Protein AF-A0A0Q9YB34-F1 (afdb_monomer_lite)

Radius of gyration: 26.88 Å; chains: 1; bounding box: 33×28×82 Å

Sequence (88 aa):
MKKNLWFMFMIIPFILVILVSCSNGPSEEEQGIETKEATYFKAENYTMLGEENKVGFILNENEDLVANKQNKYMWHLWGNEDFEEKGL

pLDDT: mean 77.89, std 16.2, range [39.97, 96.06]

Structure (mmCIF, N/CA/C/O backbone):
data_AF-A0A0Q9YB34-F1
#
_entry.id   AF-A0A0Q9YB34-F1
#
loop_
_atom_site.group_PDB
_atom_site.id
_atom_site.type_symbol
_atom_site.label_atom_id
_atom_site.label_alt_id
_atom_site.label_comp_id
_atom_site.label_asym_id
_atom_site.label_entity_id
_atom_site.label_seq_id
_atom_site.pdbx_PDB_ins_code
_atom_site.Cartn_x
_atom_site.Cartn_y
_atom_site.Cartn_z
_atom_site.occupancy
_atom_site.B_iso_or_equiv
_atom_site.auth_seq_id
_atom_site.auth_comp_id
_atom_site.auth_asym_id
_atom_site.auth_atom_id
_atom_site.pdbx_PDB_model_num
ATOM 1 N N . MET A 1 1 ? 14.159 11.567 66.741 1.00 54.34 1 MET A N 1
ATOM 2 C CA . MET A 1 1 ? 13.941 12.177 65.407 1.00 54.34 1 MET A CA 1
ATOM 3 C C . MET A 1 1 ? 15.106 11.979 64.412 1.00 54.34 1 MET A C 1
ATOM 5 O O . MET A 1 1 ? 15.034 12.517 63.321 1.00 54.34 1 MET A O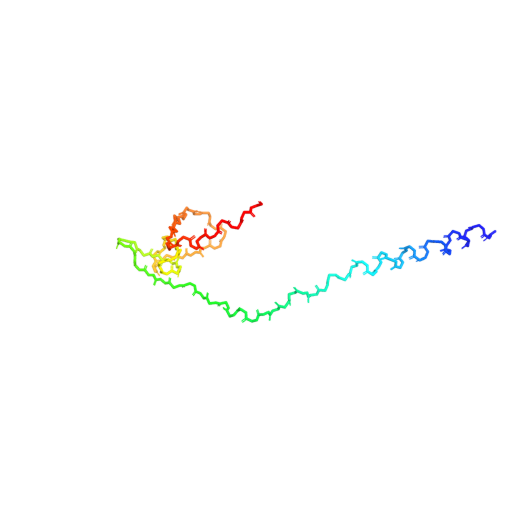 1
ATOM 9 N N . LYS A 1 2 ? 16.170 11.207 64.724 1.00 60.62 2 LYS A N 1
ATOM 10 C CA . LYS A 1 2 ? 17.343 11.039 63.827 1.00 60.62 2 LYS A CA 1
ATOM 11 C C . LYS A 1 2 ? 17.239 9.871 62.826 1.00 60.62 2 LYS A C 1
ATOM 13 O O . LYS A 1 2 ? 17.852 9.927 61.770 1.00 60.62 2 LYS A O 1
ATOM 18 N N . LYS A 1 3 ? 16.446 8.834 63.128 1.00 62.47 3 LYS A N 1
ATOM 19 C CA . LYS A 1 3 ? 16.289 7.644 62.265 1.00 62.47 3 LYS A CA 1
ATOM 20 C C . LYS A 1 3 ? 15.535 7.970 60.969 1.00 62.47 3 LYS A C 1
ATOM 22 O O . LYS A 1 3 ? 15.937 7.545 59.899 1.00 62.47 3 LYS A O 1
ATOM 27 N N . ASN A 1 4 ? 14.510 8.810 61.071 1.00 59.81 4 ASN A N 1
ATOM 28 C CA . ASN A 1 4 ? 13.692 9.310 59.965 1.00 59.81 4 ASN A CA 1
ATOM 29 C C . ASN A 1 4 ? 14.533 10.154 58.991 1.00 59.81 4 ASN A C 1
ATOM 31 O O . ASN A 1 4 ? 14.339 10.088 57.784 1.00 59.81 4 ASN A O 1
ATOM 35 N N . LEU A 1 5 ? 15.489 10.919 59.532 1.00 66.50 5 LEU A N 1
ATOM 36 C CA . LEU A 1 5 ? 16.393 11.757 58.750 1.00 66.50 5 LEU A CA 1
ATOM 37 C C . LEU A 1 5 ? 17.417 10.906 57.984 1.00 66.50 5 LEU A C 1
ATOM 39 O O . LEU A 1 5 ? 17.676 11.171 56.819 1.00 66.50 5 LEU A O 1
ATOM 43 N N . TRP A 1 6 ? 17.929 9.833 58.598 1.00 70.25 6 TRP A N 1
ATOM 44 C CA . TRP A 1 6 ? 18.820 8.876 57.931 1.00 70.25 6 TRP A CA 1
ATOM 45 C C . TRP A 1 6 ? 18.129 8.164 56.761 1.00 70.25 6 TRP A C 1
ATOM 47 O O . TRP A 1 6 ? 18.693 8.081 55.673 1.00 70.25 6 TRP A O 1
ATOM 57 N N . PHE A 1 7 ? 16.894 7.687 56.961 1.00 69.81 7 PHE A N 1
ATOM 58 C CA . PHE A 1 7 ? 16.108 7.084 55.877 1.00 69.81 7 PHE A CA 1
ATOM 59 C C . PHE A 1 7 ? 15.861 8.080 54.737 1.00 69.81 7 PHE A C 1
ATOM 61 O O . PHE A 1 7 ? 15.968 7.710 53.573 1.00 69.81 7 PHE A O 1
ATOM 68 N N . MET A 1 8 ? 15.622 9.355 55.055 1.00 70.06 8 MET A N 1
ATOM 69 C CA . MET A 1 8 ? 15.450 10.408 54.052 1.00 70.06 8 MET A CA 1
ATOM 70 C C . MET A 1 8 ? 16.716 10.606 53.202 1.00 70.06 8 MET A C 1
ATOM 72 O O . MET A 1 8 ? 16.624 10.631 51.979 1.00 70.06 8 MET A O 1
ATOM 76 N N . PHE A 1 9 ? 17.902 10.648 53.821 1.00 76.62 9 PHE A N 1
ATOM 77 C CA . PHE A 1 9 ? 19.181 10.759 53.102 1.00 76.62 9 PHE A CA 1
ATOM 78 C C . PHE A 1 9 ? 19.484 9.559 52.189 1.00 76.62 9 PHE A C 1
ATOM 80 O O . PHE A 1 9 ? 20.181 9.724 51.193 1.00 76.62 9 PHE A O 1
ATOM 87 N N . MET A 1 10 ? 18.947 8.374 52.493 1.00 74.94 10 MET A N 1
ATOM 88 C CA . MET A 1 10 ? 19.126 7.172 51.671 1.00 74.94 10 MET A CA 1
ATOM 89 C C . MET A 1 10 ? 18.136 7.095 50.497 1.00 74.94 10 MET A C 1
ATOM 91 O O . MET A 1 10 ? 18.475 6.567 49.442 1.00 74.94 10 MET A O 1
ATOM 95 N N . ILE A 1 11 ? 16.928 7.643 50.656 1.00 80.25 11 ILE A N 1
ATOM 96 C CA . ILE A 1 11 ? 15.864 7.580 49.640 1.00 80.25 11 ILE A CA 1
ATOM 97 C C . ILE A 1 11 ? 15.991 8.711 48.604 1.00 80.25 11 ILE A C 1
ATOM 99 O O . ILE A 1 11 ? 15.690 8.503 47.432 1.00 80.25 11 ILE A O 1
ATOM 103 N N . ILE A 1 12 ? 16.498 9.886 48.996 1.00 82.94 12 ILE A N 1
ATOM 104 C CA . ILE A 1 12 ? 16.722 11.029 48.091 1.00 82.94 12 ILE A CA 1
ATOM 105 C C . ILE A 1 12 ? 17.555 10.673 46.839 1.00 82.94 12 ILE A C 1
ATOM 107 O O . ILE A 1 12 ? 17.089 10.966 45.738 1.00 82.94 12 ILE A O 1
ATOM 111 N N . PRO A 1 13 ? 18.736 10.027 46.932 1.00 81.44 13 PRO A N 1
ATOM 112 C CA . PRO A 1 13 ? 19.516 9.686 45.740 1.00 81.44 13 PRO A CA 1
ATOM 113 C C . PRO A 1 13 ? 18.812 8.653 44.849 1.00 81.44 13 PRO A C 1
ATOM 115 O O . PRO A 1 13 ? 18.936 8.718 43.632 1.00 81.44 13 PRO A O 1
ATOM 118 N N . PHE A 1 14 ? 18.017 7.748 45.427 1.00 79.56 14 PHE A N 1
ATOM 119 C CA . PHE A 1 14 ? 17.246 6.759 44.670 1.00 79.56 14 PHE A CA 1
ATOM 120 C C . PHE A 1 14 ? 16.124 7.412 43.847 1.00 79.56 14 PHE A C 1
ATOM 122 O O . PHE A 1 14 ? 15.926 7.067 42.686 1.00 79.56 14 PHE A O 1
ATOM 129 N N . ILE A 1 15 ? 15.443 8.417 44.408 1.00 80.69 15 ILE A N 1
ATOM 130 C CA . ILE A 1 15 ? 14.433 9.210 43.688 1.00 80.69 15 ILE A CA 1
ATOM 131 C C . ILE A 1 15 ? 15.076 10.002 42.542 1.00 80.69 15 ILE A C 1
ATOM 133 O O . ILE A 1 15 ? 14.517 10.057 41.450 1.00 80.69 15 ILE A O 1
ATOM 137 N N . LEU A 1 16 ? 16.266 10.572 42.756 1.00 78.44 16 LEU A N 1
ATOM 138 C CA . LEU A 1 16 ? 16.988 11.302 41.708 1.00 78.44 16 LEU A CA 1
ATOM 139 C C . LEU A 1 16 ? 17.362 10.398 40.521 1.00 78.44 16 LEU A C 1
ATOM 141 O O . LEU A 1 16 ? 17.255 10.836 39.380 1.00 78.44 16 LEU A O 1
ATOM 145 N N . VAL A 1 17 ? 17.723 9.132 40.765 1.00 78.50 17 VAL A N 1
ATOM 146 C CA . VAL A 1 17 ? 17.995 8.148 39.698 1.00 78.50 17 VAL A CA 1
ATOM 147 C C . VAL A 1 17 ? 16.739 7.845 38.870 1.00 78.50 17 VAL A C 1
ATOM 149 O O . VAL A 1 17 ? 16.822 7.756 37.647 1.00 78.50 17 VAL A O 1
ATOM 152 N N . ILE A 1 18 ? 15.566 7.749 39.505 1.00 75.94 18 ILE A N 1
ATOM 153 C CA . ILE A 1 18 ? 14.291 7.502 38.809 1.00 75.94 18 ILE A CA 1
ATOM 154 C C . ILE A 1 18 ? 13.910 8.691 37.910 1.00 75.94 18 ILE A C 1
ATOM 156 O O . ILE A 1 18 ? 13.404 8.488 36.809 1.00 75.94 18 ILE A O 1
ATOM 160 N N . LEU A 1 19 ? 14.191 9.926 38.342 1.00 71.56 19 LEU A N 1
ATOM 161 C CA . LEU A 1 19 ? 13.860 11.136 37.578 1.00 71.56 19 LEU A CA 1
ATOM 162 C C . LEU A 1 19 ? 14.715 11.319 36.313 1.00 71.56 19 LEU A C 1
ATOM 164 O O . LEU A 1 19 ? 14.227 11.884 35.341 1.00 71.56 19 LEU A O 1
ATOM 168 N N . VAL A 1 20 ? 15.957 10.823 36.287 1.00 71.50 20 VAL A N 1
ATOM 169 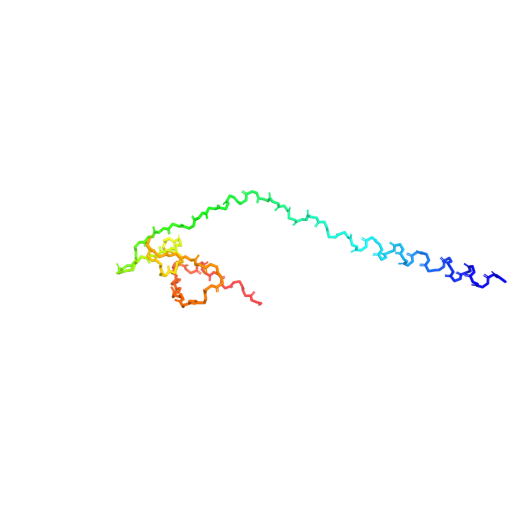C CA . VAL A 1 20 ? 16.839 10.914 35.102 1.00 71.50 20 VAL A CA 1
ATOM 170 C C . VAL A 1 20 ? 16.572 9.782 34.097 1.00 71.50 20 VAL A C 1
ATOM 172 O O . VAL A 1 20 ? 16.958 9.879 32.936 1.00 71.50 20 VAL A O 1
ATOM 175 N N . SER A 1 21 ? 15.850 8.728 34.499 1.00 64.19 21 SER A N 1
ATOM 176 C CA . SER A 1 21 ? 15.522 7.596 33.620 1.00 64.19 21 SER A CA 1
ATOM 177 C C . SER A 1 21 ? 14.406 7.890 32.609 1.00 64.19 21 SER A C 1
ATOM 179 O O . SER A 1 21 ? 14.197 7.087 31.704 1.00 64.19 21 SER A O 1
ATOM 181 N N . CYS A 1 22 ? 13.706 9.022 32.729 1.00 66.38 22 CYS A N 1
ATOM 182 C CA . CYS A 1 22 ? 12.749 9.482 31.722 1.00 66.38 22 CYS A CA 1
ATOM 183 C C . CYS A 1 22 ? 13.379 10.590 30.869 1.00 66.38 22 CYS A C 1
ATOM 185 O O . CYS A 1 22 ? 12.961 11.743 30.871 1.00 66.38 22 CYS A O 1
ATOM 187 N N . SER A 1 23 ? 14.426 10.212 30.146 1.00 61.38 23 SER A N 1
ATOM 188 C CA . SER A 1 23 ? 14.930 10.941 28.989 1.00 61.38 23 SER A CA 1
ATOM 189 C C . SER A 1 23 ? 14.842 9.987 27.807 1.00 61.38 23 SER A C 1
ATOM 191 O O . SER A 1 23 ? 15.855 9.534 27.273 1.00 61.38 23 SER A O 1
ATOM 193 N N . ASN A 1 24 ? 13.610 9.672 27.400 1.00 59.69 24 ASN A N 1
ATOM 194 C CA . ASN A 1 24 ? 13.383 9.320 26.009 1.00 59.69 24 ASN A CA 1
ATOM 195 C C . ASN A 1 24 ? 13.740 10.592 25.245 1.00 59.69 24 ASN A C 1
ATOM 197 O O . ASN A 1 24 ? 12.947 11.533 25.194 1.00 59.69 24 ASN A O 1
ATOM 201 N N . GLY A 1 25 ? 14.984 10.673 24.774 1.00 53.88 25 GLY A N 1
ATOM 202 C CA . GLY A 1 25 ? 15.343 11.708 23.825 1.00 53.88 25 GLY A CA 1
ATOM 203 C C . GLY A 1 25 ? 14.336 11.634 22.679 1.00 53.88 25 GLY A C 1
ATOM 204 O O . GLY A 1 25 ? 13.948 10.524 22.299 1.00 53.88 25 GLY A O 1
ATOM 205 N N . PRO A 1 26 ? 13.884 12.760 22.114 1.00 52.72 26 PRO A N 1
ATOM 206 C CA . PRO A 1 26 ? 13.395 12.716 20.754 1.00 52.72 26 PRO A CA 1
ATOM 207 C C . PRO A 1 26 ? 14.607 12.358 19.887 1.00 52.72 26 PRO A C 1
ATOM 209 O O . PRO A 1 26 ? 15.340 13.219 19.421 1.00 52.72 26 PRO A O 1
ATOM 212 N N . SER A 1 27 ? 14.874 11.063 19.752 1.00 52.16 27 SER A N 1
ATOM 213 C CA . SER A 1 27 ? 15.605 10.513 18.620 1.00 52.16 27 SER A CA 1
ATOM 214 C C . SER A 1 27 ? 14.585 9.973 17.625 1.00 52.16 27 SER A C 1
ATOM 216 O O . SER A 1 27 ? 14.701 8.859 17.127 1.00 52.16 27 SER A O 1
ATOM 218 N N . GLU A 1 28 ? 13.552 10.763 17.367 1.00 54.09 28 GLU A N 1
ATOM 219 C CA . GLU A 1 28 ? 13.124 10.920 15.995 1.00 54.09 28 GLU A CA 1
ATOM 220 C C . GLU A 1 28 ? 14.018 12.044 15.492 1.00 54.09 28 GLU A C 1
ATOM 222 O O . GLU A 1 28 ? 13.712 13.229 15.601 1.00 54.09 28 GLU A O 1
ATOM 227 N N . GLU A 1 29 ? 15.198 11.668 14.997 1.00 47.38 29 GLU A N 1
ATOM 228 C CA . GLU A 1 29 ? 15.648 12.388 13.824 1.00 47.38 29 GLU A CA 1
ATOM 229 C C . GLU A 1 29 ? 14.464 12.285 12.860 1.00 47.38 29 GLU A C 1
ATOM 231 O O . GLU A 1 29 ? 14.224 11.230 12.272 1.00 47.38 29 GLU A O 1
ATOM 236 N N . GLU A 1 30 ? 13.693 13.362 12.729 1.00 51.41 30 GLU A N 1
ATOM 237 C CA . GLU A 1 30 ? 13.030 13.679 11.477 1.00 51.41 30 GLU A CA 1
ATOM 238 C C . GLU A 1 30 ? 14.160 13.830 10.444 1.00 51.41 30 GLU A C 1
ATOM 240 O O . GLU A 1 30 ? 14.511 14.920 9.997 1.00 51.41 30 GLU A O 1
ATOM 245 N N . GLN A 1 31 ? 14.807 12.714 10.088 1.00 49.03 31 GLN A N 1
ATOM 246 C CA . GLN A 1 31 ? 15.371 12.565 8.768 1.00 49.03 31 GLN A CA 1
ATOM 247 C C . GLN A 1 31 ? 14.185 12.884 7.883 1.00 49.03 31 GLN A C 1
ATOM 249 O O . GLN A 1 31 ? 13.166 12.202 7.977 1.00 49.03 31 GLN A O 1
ATOM 254 N N . GLY A 1 32 ? 14.270 13.994 7.153 1.00 49.81 32 GLY A N 1
ATOM 255 C CA . GLY A 1 32 ? 13.236 14.469 6.247 1.00 49.81 32 GLY A CA 1
ATOM 256 C C . GLY A 1 32 ? 13.007 13.455 5.134 1.00 49.81 32 GLY A C 1
ATOM 257 O O . GLY A 1 32 ? 13.385 13.685 3.990 1.00 49.81 32 GLY A O 1
ATOM 258 N N . ILE A 1 33 ? 12.422 12.313 5.483 1.00 64.75 33 ILE A N 1
ATOM 259 C CA . ILE A 1 33 ? 11.836 11.360 4.573 1.00 64.75 33 ILE A CA 1
ATOM 260 C C . ILE A 1 33 ? 10.612 12.101 4.071 1.00 64.75 33 ILE A C 1
ATOM 262 O O . ILE A 1 33 ? 9.561 12.136 4.714 1.00 64.75 33 ILE A O 1
ATOM 266 N N . GLU A 1 34 ? 10.802 12.790 2.952 1.00 72.94 34 GLU A N 1
ATOM 267 C CA . GLU A 1 34 ? 9.719 13.356 2.175 1.00 72.94 34 GLU A CA 1
ATOM 268 C C . GLU A 1 34 ? 8.702 12.233 1.966 1.00 72.94 34 GLU A C 1
ATOM 270 O O . GLU A 1 34 ? 8.962 11.245 1.274 1.00 72.94 34 GLU A O 1
ATOM 275 N N . THR A 1 35 ? 7.577 12.329 2.674 1.00 77.38 35 THR A N 1
ATOM 276 C CA . THR A 1 35 ? 6.522 11.328 2.594 1.00 77.38 35 THR A CA 1
ATOM 277 C C . THR A 1 35 ? 5.887 11.487 1.226 1.00 77.38 35 THR A C 1
ATOM 279 O O . THR A 1 35 ? 5.060 12.369 1.007 1.00 77.38 35 THR A O 1
ATOM 282 N N . LYS A 1 36 ? 6.340 10.669 0.279 1.00 82.62 36 LYS A N 1
ATOM 283 C CA . LYS A 1 36 ? 5.813 10.650 -1.076 1.00 82.62 36 LYS A CA 1
ATOM 284 C C . LYS A 1 36 ? 4.684 9.634 -1.158 1.00 82.62 36 LYS A C 1
ATOM 286 O O . LYS A 1 36 ? 4.840 8.487 -0.744 1.00 82.62 36 LYS A O 1
ATOM 291 N N . GLU A 1 37 ? 3.556 10.056 -1.717 1.00 86.31 37 GLU A N 1
ATOM 292 C CA . GLU A 1 37 ? 2.466 9.141 -2.039 1.00 86.31 37 GLU A CA 1
ATOM 293 C C . GLU A 1 37 ? 2.933 8.085 -3.053 1.00 86.31 37 GLU A C 1
ATOM 295 O O . GLU A 1 37 ? 3.716 8.364 -3.970 1.00 86.31 37 GLU A O 1
ATOM 300 N N . ALA A 1 38 ? 2.459 6.850 -2.879 1.00 89.44 38 ALA A N 1
ATOM 301 C CA . ALA A 1 38 ? 2.706 5.776 -3.833 1.00 89.44 38 ALA A CA 1
ATOM 302 C C . ALA A 1 38 ? 2.090 6.115 -5.201 1.00 89.44 38 ALA A C 1
ATOM 304 O O . ALA A 1 38 ? 1.158 6.910 -5.302 1.00 89.44 38 ALA A O 1
ATOM 305 N N . THR A 1 39 ? 2.616 5.520 -6.273 1.00 93.56 39 THR A N 1
ATOM 306 C CA . THR A 1 39 ? 2.164 5.814 -7.642 1.00 93.56 39 THR A CA 1
ATOM 307 C C . THR A 1 39 ? 1.341 4.653 -8.191 1.00 93.56 39 THR A C 1
ATOM 309 O O . THR A 1 39 ? 1.584 3.492 -7.851 1.00 93.56 39 THR A O 1
ATOM 312 N N . TYR A 1 40 ? 0.355 4.962 -9.032 1.00 95.94 40 TYR A N 1
ATOM 313 C CA . TYR A 1 40 ? -0.395 3.946 -9.762 1.00 95.94 40 TYR A CA 1
ATOM 314 C C . TYR A 1 40 ? 0.418 3.402 -10.940 1.00 95.94 40 TYR A C 1
ATOM 316 O O . TYR A 1 40 ? 1.042 4.161 -11.680 1.00 95.94 40 TYR A O 1
ATOM 324 N N . PHE A 1 41 ? 0.372 2.089 -11.146 1.00 94.81 41 PHE A N 1
ATOM 325 C CA . PHE A 1 41 ? 0.953 1.409 -12.303 1.00 94.81 41 PHE A CA 1
ATOM 326 C C . PHE A 1 41 ? 0.044 0.265 -12.774 1.00 94.81 41 PHE A C 1
ATOM 328 O O . PHE A 1 41 ? -0.902 -0.136 -12.087 1.00 94.81 41 PHE A O 1
ATOM 335 N N . LYS A 1 42 ? 0.297 -0.245 -13.983 1.00 95.12 42 LYS A N 1
ATOM 336 C CA . LYS A 1 42 ? -0.455 -1.364 -14.567 1.00 95.12 42 LYS A CA 1
ATOM 337 C C . LYS A 1 42 ? 0.373 -2.638 -14.487 1.00 95.12 42 LYS A C 1
ATOM 339 O O . LYS A 1 42 ? 1.526 -2.647 -14.898 1.00 95.12 42 LYS A O 1
ATOM 344 N N . ALA A 1 43 ? -0.237 -3.715 -14.008 1.00 91.75 43 ALA A N 1
ATOM 345 C CA . ALA A 1 43 ? 0.350 -5.048 -14.011 1.00 91.75 43 ALA A CA 1
ATOM 346 C C . ALA A 1 43 ? -0.691 -6.039 -14.535 1.00 91.75 43 ALA A C 1
ATOM 348 O O . ALA A 1 43 ? -1.755 -6.215 -13.938 1.00 91.75 43 ALA A O 1
ATOM 349 N N .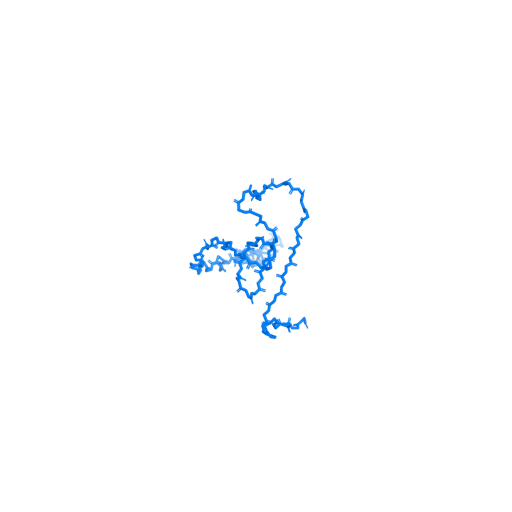 GLU A 1 44 ? -0.397 -6.648 -15.685 1.00 88.69 44 GLU A N 1
ATOM 350 C CA . GLU A 1 44 ? -1.347 -7.458 -16.454 1.00 88.69 44 GLU A CA 1
ATOM 351 C C . GLU A 1 44 ? -2.686 -6.723 -16.676 1.00 88.69 44 GLU A C 1
ATOM 353 O O . GLU A 1 44 ? -2.733 -5.715 -17.377 1.00 88.69 44 GLU A O 1
ATOM 358 N N . ASN A 1 45 ? -3.770 -7.212 -16.065 1.00 91.38 45 ASN A N 1
ATOM 359 C CA . ASN A 1 45 ? -5.119 -6.652 -16.161 1.00 91.38 45 ASN A CA 1
ATOM 360 C C . ASN A 1 45 ? -5.506 -5.785 -14.949 1.00 91.38 45 ASN A C 1
ATOM 362 O O . ASN A 1 45 ? -6.665 -5.384 -14.834 1.00 91.38 45 ASN A O 1
ATOM 366 N N . TYR A 1 46 ? -4.574 -5.510 -14.034 1.00 93.31 46 TYR A N 1
ATOM 367 C CA . TYR A 1 46 ? -4.842 -4.799 -12.786 1.00 93.31 46 TYR A CA 1
ATOM 368 C C . TYR A 1 46 ? -4.196 -3.413 -12.755 1.00 93.31 46 TYR A C 1
ATOM 370 O O . TYR A 1 46 ? -3.097 -3.194 -13.269 1.00 93.31 46 TYR A O 1
ATOM 378 N N . THR A 1 47 ? -4.884 -2.480 -12.098 1.00 95.69 47 THR A N 1
ATOM 379 C CA . THR A 1 47 ? -4.302 -1.222 -11.619 1.00 95.69 47 THR A CA 1
ATOM 380 C C . THR A 1 47 ? -3.801 -1.450 -10.202 1.00 95.69 47 THR A C 1
ATOM 382 O O . THR A 1 47 ? -4.523 -2.016 -9.378 1.00 95.69 47 THR A O 1
ATOM 385 N N . MET A 1 48 ? -2.567 -1.050 -9.926 1.00 95.31 48 MET A N 1
ATOM 386 C CA . MET A 1 48 ? -1.940 -1.250 -8.626 1.00 95.31 48 MET A CA 1
ATOM 387 C C . MET A 1 48 ? -1.377 0.060 -8.101 1.00 95.31 48 MET A C 1
ATOM 389 O O . MET A 1 48 ? -0.858 0.857 -8.876 1.00 95.31 48 MET A O 1
ATOM 393 N N . LEU A 1 49 ? -1.472 0.261 -6.788 1.00 96.06 49 LEU A N 1
ATOM 394 C CA . LEU A 1 49 ? -0.833 1.366 -6.080 1.00 96.06 49 LEU A CA 1
ATOM 395 C C . LEU A 1 49 ? 0.407 0.827 -5.355 1.00 96.06 49 LEU A C 1
ATOM 397 O O . LEU A 1 49 ? 0.302 -0.125 -4.576 1.00 96.06 49 LEU A O 1
ATOM 401 N N . GLY A 1 50 ? 1.580 1.406 -5.621 1.00 93.56 50 GLY A N 1
ATOM 402 C CA . GLY A 1 50 ? 2.836 0.956 -5.016 1.00 93.56 50 GLY A CA 1
ATOM 403 C C . GLY A 1 50 ? 4.080 1.392 -5.787 1.00 93.56 50 GLY A C 1
ATOM 404 O O . GLY A 1 50 ? 4.144 2.509 -6.302 1.00 93.56 50 GLY A O 1
ATOM 405 N N . GLU A 1 51 ? 5.064 0.497 -5.851 1.00 91.56 51 GLU A N 1
ATOM 406 C CA . GLU A 1 51 ? 6.308 0.650 -6.602 1.00 91.56 51 GLU A CA 1
ATOM 407 C C . GLU A 1 51 ? 6.419 -0.465 -7.656 1.00 91.56 51 GLU A C 1
ATOM 409 O O . GLU A 1 51 ? 6.489 -1.656 -7.332 1.00 91.56 51 GLU A O 1
ATOM 414 N N . GLU A 1 52 ? 6.415 -0.070 -8.932 1.00 91.25 52 GLU A N 1
ATOM 415 C CA . GLU A 1 52 ? 6.473 -0.989 -10.072 1.00 91.25 52 GLU A CA 1
ATOM 416 C C . GLU A 1 52 ? 7.716 -1.897 -9.991 1.00 91.25 52 GLU A C 1
ATOM 418 O O . GLU A 1 52 ? 8.812 -1.448 -9.659 1.00 91.25 52 GLU A O 1
ATOM 423 N N . ASN A 1 53 ? 7.548 -3.188 -10.301 1.00 88.62 53 ASN A N 1
ATOM 424 C CA . ASN A 1 53 ? 8.575 -4.238 -10.192 1.00 88.62 53 ASN A CA 1
ATOM 425 C C . ASN A 1 53 ? 9.068 -4.563 -8.766 1.00 88.62 53 ASN A C 1
ATOM 427 O O . ASN A 1 53 ? 10.039 -5.307 -8.635 1.00 88.62 53 ASN A O 1
ATOM 431 N N . LYS A 1 54 ? 8.410 -4.053 -7.711 1.00 89.94 54 LYS A N 1
ATOM 432 C CA . LYS A 1 54 ? 8.714 -4.404 -6.311 1.00 89.94 54 LYS A CA 1
ATOM 433 C C . LYS A 1 54 ? 7.491 -4.857 -5.516 1.00 89.94 54 LYS A C 1
ATOM 435 O O . LYS A 1 54 ? 7.387 -6.002 -5.085 1.00 89.94 54 LYS A O 1
ATOM 440 N N . VAL A 1 55 ? 6.547 -3.953 -5.282 1.00 92.12 55 VAL A N 1
ATOM 441 C CA . VAL A 1 55 ? 5.389 -4.239 -4.432 1.00 92.12 55 VAL A CA 1
ATOM 442 C C . VAL A 1 55 ? 4.230 -3.329 -4.780 1.00 92.12 55 VAL A C 1
ATOM 444 O O . VAL A 1 55 ? 4.395 -2.135 -5.016 1.00 92.12 55 VAL A O 1
ATOM 447 N N . GLY A 1 56 ? 3.029 -3.885 -4.754 1.00 94.19 56 GLY A N 1
ATOM 448 C CA . GLY A 1 56 ? 1.809 -3.103 -4.833 1.00 94.19 56 GLY A CA 1
ATOM 449 C C . GLY A 1 56 ? 0.614 -3.897 -4.348 1.00 94.19 56 GLY A C 1
ATOM 450 O O . GLY A 1 56 ? 0.674 -5.114 -4.166 1.00 94.19 56 GLY A O 1
ATOM 451 N N . PHE A 1 57 ? -0.498 -3.208 -4.148 1.00 95.50 57 PHE A N 1
ATOM 452 C CA . PHE A 1 57 ? -1.786 -3.858 -3.958 1.00 95.50 57 PHE A CA 1
ATOM 453 C C . PHE A 1 57 ? -2.787 -3.331 -4.978 1.00 95.50 57 PHE A C 1
ATOM 455 O O . PHE A 1 57 ? -2.655 -2.219 -5.494 1.00 95.50 57 PHE A O 1
ATOM 462 N N . ILE A 1 58 ? -3.775 -4.164 -5.299 1.00 95.06 58 ILE A N 1
ATOM 463 C CA . ILE A 1 58 ? -4.806 -3.810 -6.274 1.00 95.06 58 ILE A CA 1
ATOM 464 C C . ILE A 1 58 ? -5.665 -2.684 -5.696 1.00 95.06 58 ILE A C 1
ATOM 466 O O . ILE A 1 58 ? -6.312 -2.868 -4.661 1.00 95.06 58 ILE A O 1
ATOM 470 N N . LEU A 1 59 ? -5.663 -1.549 -6.390 1.00 94.88 59 LEU A N 1
ATOM 471 C CA . LEU A 1 59 ? -6.507 -0.391 -6.128 1.00 94.88 59 LEU A CA 1
ATOM 472 C C . LEU A 1 59 ? -6.682 0.360 -7.448 1.00 94.88 59 LEU A C 1
ATOM 474 O O . LEU A 1 59 ? -5.697 0.721 -8.097 1.00 94.88 59 LEU A O 1
ATOM 478 N N . ASN A 1 60 ? -7.926 0.559 -7.873 1.00 91.69 60 ASN A N 1
ATOM 479 C CA . ASN A 1 60 ? -8.190 1.354 -9.067 1.00 91.69 60 ASN A CA 1
ATOM 480 C C . ASN A 1 60 ? -8.045 2.852 -8.765 1.00 91.69 60 ASN A C 1
ATOM 482 O O . ASN A 1 60 ? -8.308 3.291 -7.653 1.00 91.69 60 ASN A O 1
ATOM 486 N N . GLU A 1 61 ? -7.691 3.656 -9.770 1.00 91.06 61 GLU A N 1
ATOM 487 C CA . GLU A 1 61 ? -7.526 5.118 -9.625 1.00 91.06 61 GLU A CA 1
ATOM 488 C C . GLU A 1 61 ? -8.808 5.851 -9.181 1.00 91.06 61 GLU A C 1
ATOM 490 O O . GLU A 1 61 ? -8.757 7.001 -8.760 1.00 91.06 61 GLU A O 1
ATOM 495 N N . ASN A 1 62 ? -9.966 5.196 -9.289 1.00 91.00 62 ASN A N 1
ATOM 496 C CA . ASN A 1 62 ? -11.271 5.699 -8.863 1.00 91.00 62 ASN A CA 1
ATOM 497 C C . ASN A 1 62 ? -11.761 5.095 -7.532 1.00 91.00 62 ASN A C 1
ATOM 499 O O . ASN A 1 62 ? -12.931 5.271 -7.188 1.00 91.00 62 ASN A O 1
ATOM 503 N N . GLU A 1 63 ? -10.916 4.349 -6.819 1.00 90.69 63 GLU A N 1
ATOM 504 C CA . GLU A 1 63 ? -11.231 3.734 -5.530 1.00 90.69 63 GLU A CA 1
ATOM 505 C C . GLU A 1 63 ? -10.462 4.412 -4.392 1.00 90.69 63 GLU A C 1
ATOM 507 O O . GLU A 1 63 ? -9.248 4.586 -4.457 1.00 90.69 63 GLU A O 1
ATOM 512 N N . ASP A 1 64 ? -11.172 4.735 -3.309 1.00 90.00 64 ASP A N 1
ATOM 513 C CA . ASP A 1 64 ? -10.592 5.411 -2.149 1.00 90.00 64 ASP A CA 1
ATOM 514 C C . ASP A 1 64 ? -10.252 4.440 -1.010 1.00 90.00 64 ASP A C 1
ATOM 516 O O . ASP A 1 64 ? -11.031 3.546 -0.650 1.00 90.00 64 ASP A O 1
ATOM 520 N N . LEU A 1 65 ? -9.125 4.700 -0.344 1.00 90.12 65 LEU A N 1
ATOM 521 C CA . LEU A 1 65 ? -8.788 4.099 0.944 1.00 90.12 65 LEU A CA 1
ATOM 522 C C . LEU A 1 65 ? -9.468 4.882 2.069 1.00 90.12 65 LEU A C 1
ATOM 524 O O . LEU A 1 65 ? -9.011 5.942 2.491 1.00 90.12 65 LEU A O 1
ATOM 528 N N . VAL A 1 66 ? -10.577 4.349 2.577 1.00 93.06 66 VAL A N 1
ATOM 529 C CA . VAL A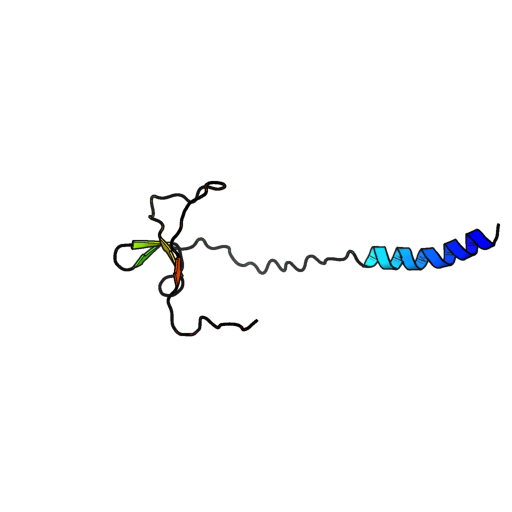 1 66 ? -11.366 5.017 3.621 1.00 93.06 66 VAL A CA 1
ATOM 530 C C . VAL A 1 66 ? -10.926 4.554 5.010 1.00 93.06 66 VAL A C 1
ATOM 532 O O . VAL A 1 66 ? -11.004 3.367 5.336 1.00 93.06 66 VAL A O 1
ATOM 535 N N . ALA A 1 67 ? -10.510 5.498 5.856 1.00 94.25 67 ALA A N 1
ATOM 536 C CA . ALA A 1 67 ? -10.151 5.222 7.245 1.00 94.25 67 ALA A CA 1
ATOM 537 C C . ALA A 1 67 ? -11.306 4.547 8.007 1.00 94.25 67 ALA A C 1
ATOM 539 O O . ALA A 1 67 ? -12.474 4.899 7.839 1.00 94.25 67 ALA A O 1
ATOM 540 N N . ASN A 1 68 ? -10.971 3.585 8.872 1.00 94.31 68 ASN A N 1
ATOM 541 C CA . ASN A 1 68 ? -11.923 2.796 9.669 1.00 94.31 68 ASN A CA 1
ATOM 542 C C . ASN A 1 68 ? -12.913 1.941 8.857 1.00 94.31 68 ASN A C 1
ATOM 544 O O . ASN A 1 68 ? -13.888 1.436 9.413 1.00 94.31 68 ASN A O 1
ATOM 548 N N . LYS A 1 69 ? -12.664 1.730 7.560 1.00 94.94 69 LYS A N 1
ATOM 549 C CA . LYS A 1 69 ? -13.442 0.809 6.732 1.00 94.94 69 LYS A CA 1
ATOM 550 C C . LYS A 1 69 ? -12.650 -0.471 6.489 1.00 94.94 69 LYS A C 1
ATOM 552 O O . LYS A 1 69 ? -11.642 -0.469 5.786 1.00 94.94 69 LYS A O 1
ATOM 557 N N . GLN A 1 70 ? -13.119 -1.578 7.061 1.00 94.12 70 GLN A N 1
ATOM 558 C CA . GLN A 1 70 ? -12.522 -2.883 6.795 1.00 94.12 70 GLN A CA 1
ATOM 559 C C . GLN A 1 70 ? -12.775 -3.284 5.337 1.00 94.12 70 GLN A C 1
ATOM 561 O O . GLN A 1 70 ? -13.917 -3.311 4.886 1.00 94.12 70 GLN A O 1
ATOM 566 N N . ASN A 1 71 ? -11.703 -3.629 4.631 1.00 91.44 71 ASN A N 1
ATOM 567 C CA . ASN A 1 71 ? -11.710 -4.088 3.247 1.00 91.44 71 ASN A CA 1
ATOM 568 C C . ASN A 1 71 ? -10.671 -5.204 3.076 1.00 91.44 71 ASN A C 1
ATOM 570 O O . ASN A 1 71 ? -9.772 -5.367 3.904 1.00 91.44 71 ASN A O 1
ATOM 574 N N . LYS A 1 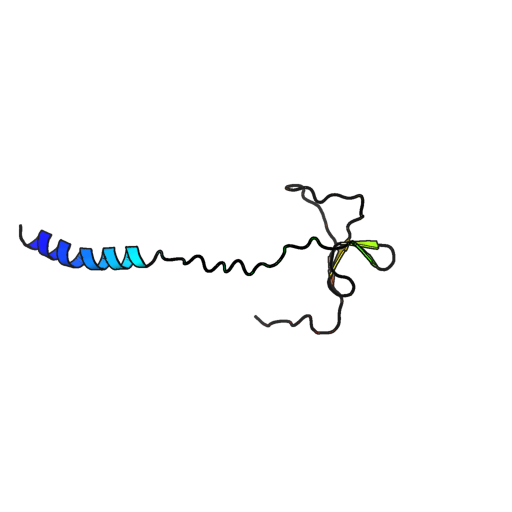72 ? -10.792 -5.975 1.992 1.00 91.94 72 LYS A N 1
ATOM 575 C CA . LYS A 1 72 ? -9.807 -6.989 1.606 1.00 91.94 72 LYS A CA 1
ATOM 576 C C . LYS A 1 72 ? -8.940 -6.435 0.479 1.00 91.94 72 LYS A C 1
ATOM 578 O O . LYS A 1 72 ? -9.457 -6.177 -0.601 1.00 91.94 72 LYS A O 1
ATOM 583 N N . TYR A 1 73 ? -7.639 -6.326 0.722 1.00 92.38 73 TYR A N 1
ATOM 584 C CA . TYR A 1 73 ? -6.659 -5.903 -0.277 1.00 92.38 73 TYR A CA 1
ATOM 585 C C . TYR A 1 73 ? -5.746 -7.073 -0.634 1.00 92.38 73 TYR A C 1
ATOM 587 O O . TYR A 1 73 ? -5.303 -7.816 0.245 1.00 92.38 73 TYR A O 1
ATOM 595 N N . MET A 1 74 ? -5.497 -7.260 -1.928 1.00 93.19 74 MET A N 1
ATOM 596 C CA . MET A 1 74 ? -4.591 -8.291 -2.430 1.00 93.19 74 MET A CA 1
ATOM 597 C C . MET A 1 74 ? -3.243 -7.661 -2.752 1.00 93.19 74 MET A C 1
ATOM 599 O O . MET A 1 74 ? -3.146 -6.823 -3.649 1.00 93.19 74 MET A O 1
ATOM 603 N N . TRP A 1 75 ? -2.228 -8.083 -2.007 1.00 93.88 75 TRP A N 1
ATOM 604 C CA . TRP A 1 75 ? -0.847 -7.654 -2.177 1.00 93.88 75 TRP A CA 1
ATOM 605 C C . TRP A 1 75 ? -0.135 -8.541 -3.188 1.00 93.88 75 TRP A C 1
ATOM 607 O O . TRP A 1 75 ? -0.307 -9.760 -3.182 1.00 93.88 75 TRP A O 1
ATOM 617 N N . HIS A 1 76 ? 0.680 -7.916 -4.022 1.00 91.88 76 HIS A N 1
ATOM 618 C CA . HIS A 1 76 ? 1.573 -8.575 -4.952 1.00 91.88 76 HIS A CA 1
ATOM 619 C C . HIS A 1 76 ? 2.993 -8.104 -4.660 1.00 91.88 76 HIS A C 1
ATOM 621 O O . HIS A 1 76 ? 3.249 -6.904 -4.544 1.00 91.88 76 HIS A O 1
ATOM 627 N N . LEU A 1 77 ? 3.892 -9.067 -4.499 1.00 90.56 77 LEU A N 1
ATOM 628 C CA . LEU A 1 77 ? 5.301 -8.839 -4.222 1.00 90.56 77 LEU A CA 1
ATOM 629 C C . LEU A 1 77 ? 6.092 -9.483 -5.356 1.00 90.56 77 LEU A C 1
ATOM 631 O O . LEU A 1 77 ? 5.864 -10.649 -5.684 1.00 90.56 77 LEU A O 1
ATOM 635 N N . TRP A 1 78 ? 6.985 -8.713 -5.963 1.00 83.75 78 TRP A N 1
ATOM 636 C CA . TRP A 1 78 ? 7.841 -9.147 -7.061 1.00 83.75 78 TRP A CA 1
ATOM 637 C C . TRP A 1 78 ? 9.207 -8.486 -6.940 1.00 83.75 78 TRP A C 1
ATOM 639 O O . TRP A 1 78 ? 9.384 -7.538 -6.195 1.00 83.75 78 TRP A O 1
ATOM 649 N N . GLY A 1 79 ? 10.168 -8.933 -7.726 1.00 72.25 79 GLY A N 1
ATOM 650 C CA . GLY A 1 79 ? 11.503 -8.356 -7.738 1.00 72.25 79 GLY A CA 1
ATOM 651 C C . GLY A 1 79 ? 12.544 -9.454 -7.737 1.00 72.25 79 GLY A C 1
ATOM 652 O O . GLY A 1 79 ? 12.228 -10.6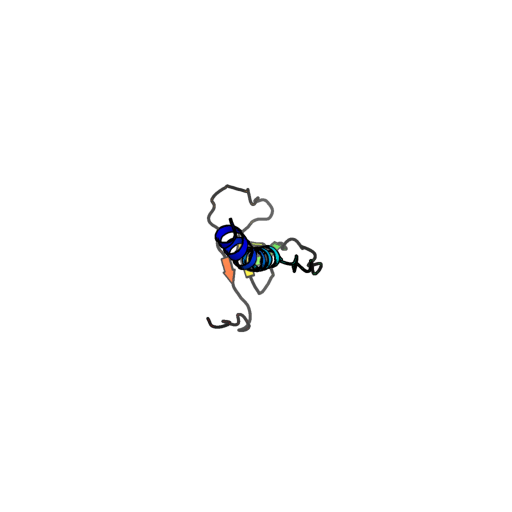33 -7.568 1.00 72.25 79 GLY A O 1
ATOM 653 N N . ASN A 1 80 ? 13.788 -9.057 -7.967 1.00 71.50 80 ASN A N 1
ATOM 654 C CA . ASN A 1 80 ? 14.914 -9.963 -7.805 1.00 71.50 80 ASN A CA 1
ATOM 655 C C . ASN A 1 80 ? 15.162 -10.188 -6.307 1.00 71.50 80 ASN A C 1
ATOM 657 O O . ASN A 1 80 ? 14.684 -9.410 -5.487 1.00 71.50 80 ASN A O 1
ATOM 661 N N . GLU A 1 81 ? 15.883 -11.259 -5.986 1.00 63.62 81 GLU A N 1
ATOM 662 C CA . GLU A 1 81 ? 16.067 -11.914 -4.675 1.00 63.62 81 GLU A CA 1
ATOM 663 C C . GLU A 1 81 ? 16.471 -11.017 -3.477 1.00 63.62 81 GLU A C 1
ATOM 665 O O . GLU A 1 81 ? 16.565 -11.508 -2.358 1.00 63.62 81 GLU A O 1
ATOM 670 N N . ASP A 1 82 ? 16.598 -9.701 -3.660 1.00 58.69 82 ASP A N 1
ATOM 671 C CA . ASP A 1 82 ? 16.795 -8.678 -2.626 1.00 58.69 82 ASP A CA 1
ATOM 672 C C . ASP A 1 82 ? 15.535 -8.406 -1.772 1.00 58.69 82 ASP A C 1
ATOM 674 O O . ASP A 1 82 ? 15.490 -7.433 -1.011 1.00 58.69 82 ASP A O 1
ATOM 678 N N . PHE A 1 83 ? 14.515 -9.272 -1.818 1.00 56.44 83 PHE A N 1
ATOM 679 C CA . PHE A 1 83 ? 13.663 -9.480 -0.642 1.00 56.44 83 PHE A CA 1
ATOM 680 C C . PHE A 1 83 ? 14.513 -10.208 0.399 1.00 56.44 83 PHE A C 1
ATOM 682 O O . PHE A 1 83 ? 14.299 -11.385 0.679 1.00 56.44 83 PHE A O 1
ATOM 689 N N . GLU A 1 84 ? 15.532 -9.521 0.925 1.00 56.47 84 GLU A N 1
ATOM 690 C CA . GLU A 1 84 ? 16.361 -10.063 1.982 1.00 56.47 84 GLU A CA 1
ATOM 691 C C . GLU A 1 84 ? 15.442 -10.406 3.148 1.00 56.47 84 GLU A C 1
ATOM 693 O O . GLU A 1 84 ? 14.921 -9.542 3.861 1.00 56.47 84 GLU A O 1
ATOM 698 N N . GLU A 1 85 ? 15.263 -11.709 3.329 1.00 52.72 85 GLU A N 1
ATOM 699 C CA . GLU A 1 85 ? 14.948 -12.342 4.588 1.00 52.72 85 GLU A CA 1
ATOM 700 C C . GLU A 1 85 ? 16.068 -11.935 5.554 1.00 52.72 85 GLU A C 1
ATOM 702 O O . GLU A 1 85 ? 17.034 -12.662 5.780 1.00 52.72 85 GLU A O 1
ATOM 707 N N . LYS A 1 86 ? 15.995 -10.709 6.087 1.00 50.47 86 LYS A N 1
ATOM 708 C CA . LYS A 1 86 ? 16.757 -10.338 7.272 1.00 50.47 86 LYS A CA 1
ATOM 709 C C . LYS A 1 86 ? 16.207 -11.211 8.380 1.00 50.47 86 LYS A C 1
ATOM 711 O O . LYS A 1 86 ? 15.188 -10.892 8.991 1.00 50.47 86 LYS A O 1
ATOM 716 N N . GLY A 1 87 ? 16.859 -12.363 8.503 1.00 47.59 87 GLY A N 1
ATOM 717 C CA . GLY A 1 87 ? 16.566 -13.411 9.451 1.00 47.59 87 GLY A CA 1
ATOM 718 C C . GLY A 1 87 ? 16.312 -12.824 10.829 1.00 47.59 87 GLY A C 1
ATOM 719 O O . GLY A 1 87 ? 17.043 -11.948 11.299 1.00 47.59 87 GLY A O 1
ATOM 720 N N . LEU A 1 88 ? 15.224 -13.315 11.412 1.00 39.97 88 LEU A N 1
ATOM 721 C CA . LEU A 1 88 ? 14.953 -13.283 12.843 1.00 39.97 88 LEU A CA 1
ATOM 722 C C . LEU A 1 88 ? 16.144 -13.814 13.650 1.00 39.97 88 LEU A C 1
ATOM 724 O O . LEU A 1 88 ? 16.775 -14.797 13.195 1.00 39.97 88 LEU A O 1
#

Foldseek 3Di:
DVVVVVVVVVVVVVVVVVVVVPCPDPPPPCPVPPPDFFDWDDDDPFIWTHDPQAKTWGDDPPHDDDPPDDDDIDMDGHHPPVVPCPDD

Organism: NCBI:txid217031

Secondary structure (DSSP, 8-state):
-HHHHHHHHHHHHHHHHHHHT--------------PPPEEEEETTEEEEEETTTEEEE--TT----TT------EEE-SSS-------